Protein AF-A0A538IFV2-F1 (afdb_monomer_lite)

Radius of gyration: 17.47 Å; chains: 1; bounding box: 38×45×48 Å

Foldseek 3Di:
DPPPPVVVVVVVVVVLLVLLLVLQVVQLQVQFQVRGFLCSSCVSSVHDSVVSCVPAVGSLLSLLVNLLVQLVPDDQFDDDPVDDLVVLLCSLCVSVVVSLVVRVRSVVNNVVSCPDPDPSSVVSNVVSVVSNVVSSCVSNVHD

Secondary structure (DSSP, 8-state):
---HHHHHHHHHHHHHHHHHHHHHHHHHHHHHHHH--HHHHHHHHT--HHHHHHH-SSHHHHHHHHHHHHHHHSPPPP--TTS-HHHHHHHHHHHHHHHHHS-HHHHHHHHHHHTS--HHHHHHHHHHHHHHHHHHHHHHT--

Structure (mmCIF, N/CA/C/O backbone):
data_AF-A0A538IFV2-F1
#
_entry.id   AF-A0A538IFV2-F1
#
loop_
_atom_site.group_PDB
_atom_site.id
_atom_site.type_symbol
_atom_site.label_atom_id
_atom_site.label_alt_id
_atom_site.label_comp_id
_atom_site.label_asym_id
_atom_site.label_entity_id
_atom_site.label_seq_id
_atom_site.pdbx_PDB_ins_code
_atom_site.Cartn_x
_atom_site.Cartn_y
_atom_site.Cartn_z
_atom_site.occupancy
_atom_site.B_iso_or_equiv
_atom_site.auth_seq_id
_atom_site.auth_comp_id
_atom_site.auth_asym_id
_atom_site.auth_atom_id
_atom_site.pdbx_PDB_model_num
ATOM 1 N N . MET A 1 1 ? 6.615 -32.207 19.412 1.00 46.47 1 MET A N 1
ATOM 2 C CA . MET A 1 1 ? 5.815 -31.628 18.308 1.00 46.47 1 MET A CA 1
ATOM 3 C C . MET A 1 1 ? 4.922 -30.521 18.874 1.00 46.47 1 MET A C 1
ATOM 5 O O . MET A 1 1 ? 3.806 -30.807 19.278 1.00 46.47 1 MET A O 1
ATOM 9 N N . THR A 1 2 ? 5.406 -29.276 18.966 1.00 54.16 2 THR A N 1
ATOM 10 C CA . THR A 1 2 ? 4.678 -28.159 19.624 1.00 54.16 2 THR A CA 1
ATOM 11 C C . THR A 1 2 ? 4.718 -26.894 18.757 1.00 54.16 2 THR A C 1
ATOM 13 O O . THR A 1 2 ? 5.127 -25.819 19.186 1.00 54.16 2 THR A O 1
ATOM 16 N N . GLU A 1 3 ? 4.339 -27.040 17.488 1.00 56.34 3 GLU A N 1
ATOM 17 C CA . GLU A 1 3 ? 4.355 -25.968 16.475 1.00 56.34 3 GLU A CA 1
ATOM 18 C C . GLU A 1 3 ? 2.960 -25.322 16.263 1.00 56.34 3 GLU A C 1
ATOM 20 O O . GLU A 1 3 ? 2.825 -24.267 15.646 1.00 56.34 3 GLU A O 1
ATOM 25 N N . ALA A 1 4 ? 1.904 -25.918 16.832 1.00 58.25 4 ALA A N 1
ATOM 26 C CA . ALA A 1 4 ? 0.502 -25.661 16.483 1.00 58.25 4 ALA A CA 1
ATOM 27 C C . ALA A 1 4 ? -0.115 -24.306 16.933 1.00 58.25 4 ALA A C 1
ATOM 29 O O . ALA A 1 4 ? -0.901 -23.748 16.162 1.00 58.25 4 ALA A O 1
ATOM 30 N N . PRO A 1 5 ? 0.207 -23.704 18.101 1.00 58.91 5 PRO A N 1
ATOM 31 C CA . PRO A 1 5 ? -0.472 -22.474 18.540 1.00 58.91 5 PRO A CA 1
ATOM 32 C C . PRO A 1 5 ? 0.025 -21.208 17.825 1.00 58.91 5 PRO A C 1
ATOM 34 O O . PRO A 1 5 ? -0.776 -20.399 17.355 1.00 58.91 5 PRO A O 1
ATOM 37 N N . ARG A 1 6 ? 1.353 -21.048 17.689 1.00 63.12 6 ARG A N 1
ATOM 38 C CA . ARG A 1 6 ? 1.968 -19.862 17.059 1.00 63.12 6 ARG A CA 1
ATOM 39 C C . ARG A 1 6 ? 1.667 -19.778 15.564 1.00 63.12 6 ARG A C 1
ATOM 41 O O . ARG A 1 6 ? 1.364 -18.697 15.067 1.00 63.12 6 ARG A O 1
ATOM 48 N N . ARG A 1 7 ? 1.690 -20.912 14.857 1.00 67.69 7 ARG A N 1
ATOM 49 C CA . ARG A 1 7 ? 1.398 -20.968 13.416 1.00 67.69 7 ARG A CA 1
ATOM 50 C C . ARG A 1 7 ? -0.070 -20.651 13.112 1.00 67.69 7 ARG A C 1
ATOM 52 O O . ARG A 1 7 ? -0.360 -19.934 12.161 1.00 67.69 7 ARG A O 1
ATOM 59 N N . THR A 1 8 ? -0.986 -21.110 13.966 1.00 70.50 8 THR A N 1
ATOM 60 C CA . THR A 1 8 ? -2.425 -20.813 13.848 1.00 70.50 8 THR A CA 1
ATOM 61 C C . THR A 1 8 ? -2.730 -19.342 14.130 1.00 70.50 8 THR A C 1
ATOM 63 O O . THR A 1 8 ? -3.519 -18.730 13.411 1.00 70.50 8 THR A O 1
ATOM 66 N N . LEU A 1 9 ? -2.085 -18.751 15.143 1.00 76.88 9 LEU A N 1
ATOM 67 C CA . LEU A 1 9 ? -2.177 -17.313 15.407 1.00 76.88 9 LEU A CA 1
ATOM 68 C C . LEU A 1 9 ? -1.662 -16.505 14.212 1.00 76.88 9 LEU A C 1
ATOM 70 O O . LEU A 1 9 ? -2.386 -15.647 13.724 1.00 76.88 9 LEU A O 1
ATOM 74 N N . SER A 1 10 ? -0.490 -16.848 13.671 1.00 85.69 10 SER A N 1
ATOM 75 C CA . SER A 1 10 ? 0.073 -16.198 12.480 1.00 85.69 10 SER A CA 1
ATOM 76 C C . SER A 1 10 ? -0.875 -16.239 11.273 1.00 85.69 10 SER A C 1
ATOM 78 O O . SER 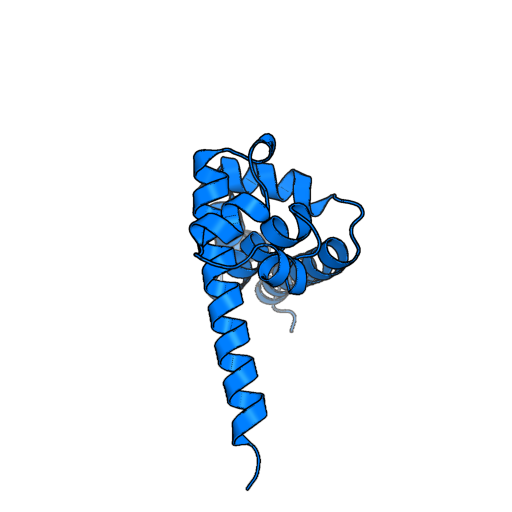A 1 10 ? -1.060 -15.215 10.618 1.00 85.69 10 SER A O 1
ATOM 80 N N . ALA A 1 11 ? -1.531 -17.374 11.012 1.00 87.69 11 ALA A N 1
ATOM 81 C CA . ALA A 1 11 ? -2.501 -17.489 9.921 1.00 87.69 11 ALA A CA 1
ATOM 82 C C . ALA A 1 11 ? -3.737 -16.595 10.136 1.00 87.69 11 ALA A C 1
ATOM 84 O O . ALA A 1 11 ? -4.179 -15.915 9.214 1.00 87.69 11 ALA A O 1
ATOM 85 N N . ARG A 1 12 ? -4.266 -16.538 11.366 1.00 87.00 12 ARG A N 1
ATOM 86 C CA . ARG A 1 12 ? -5.394 -15.651 11.712 1.00 87.00 12 ARG A CA 1
ATOM 87 C C . ARG A 1 12 ? -5.018 -14.173 11.627 1.00 87.00 12 ARG A C 1
ATOM 89 O O . ARG A 1 12 ? -5.833 -13.363 11.202 1.00 87.00 12 ARG A O 1
ATOM 96 N N . GLN A 1 13 ? -3.797 -13.822 12.028 1.00 90.94 13 GLN A N 1
ATOM 97 C CA . GLN A 1 13 ? -3.276 -12.463 11.893 1.00 90.94 13 GLN A CA 1
ATOM 98 C C . GLN A 1 13 ? -3.137 -12.082 10.418 1.00 90.94 13 GLN A C 1
ATOM 100 O O . GLN A 1 13 ? -3.555 -10.996 10.035 1.00 90.94 13 GLN A O 1
ATOM 105 N N . ALA A 1 14 ? -2.619 -12.984 9.579 1.00 89.69 14 ALA A N 1
ATOM 106 C CA . ALA A 1 14 ? -2.522 -12.757 8.142 1.00 89.69 14 ALA A CA 1
ATOM 107 C C . ALA A 1 14 ? -3.904 -12.525 7.506 1.00 89.69 14 ALA A C 1
ATOM 109 O O . ALA A 1 14 ? -4.079 -11.525 6.816 1.00 89.69 14 ALA A O 1
ATOM 110 N N . ASP A 1 15 ? -4.894 -13.373 7.810 1.00 92.19 15 ASP A N 1
ATOM 111 C CA . ASP A 1 15 ? -6.283 -13.199 7.355 1.00 92.19 15 ASP A CA 1
ATOM 112 C C . ASP A 1 15 ? -6.881 -11.854 7.794 1.00 92.19 15 ASP A C 1
ATOM 114 O O . ASP A 1 15 ? -7.531 -11.154 7.018 1.00 92.19 15 ASP A O 1
ATOM 118 N N . LEU A 1 16 ? -6.640 -11.456 9.042 1.00 94.19 16 LEU A N 1
ATOM 119 C CA . LEU A 1 16 ? -7.130 -10.183 9.553 1.00 94.19 16 LEU A CA 1
ATOM 120 C C . LEU A 1 16 ? -6.528 -8.994 8.792 1.00 94.19 16 LEU A C 1
ATOM 122 O O . LEU A 1 16 ? -7.250 -8.059 8.443 1.00 94.19 16 LEU A O 1
ATOM 126 N N . VAL A 1 17 ? -5.223 -9.036 8.517 1.00 93.62 17 VAL A N 1
ATOM 127 C CA . VAL A 1 17 ? -4.535 -7.997 7.742 1.00 93.62 17 VAL A CA 1
ATOM 128 C C . VAL A 1 17 ? -5.041 -7.977 6.295 1.00 93.62 17 VAL A C 1
ATOM 130 O O . VAL A 1 17 ? -5.263 -6.890 5.766 1.00 93.62 17 VAL A O 1
ATOM 133 N N . GLU A 1 18 ? -5.298 -9.135 5.674 1.00 93.31 18 GLU A N 1
ATOM 134 C CA . GLU A 1 18 ? -5.937 -9.209 4.348 1.00 93.31 18 GLU A CA 1
ATOM 135 C C . GLU A 1 18 ? -7.313 -8.536 4.346 1.00 93.31 18 GLU A C 1
ATOM 137 O O . GLU A 1 18 ? -7.597 -7.695 3.493 1.00 93.31 18 GLU A O 1
ATOM 142 N N . ARG A 1 19 ? -8.162 -8.838 5.337 1.00 95.81 19 ARG A N 1
ATOM 143 C CA . ARG A 1 19 ? -9.498 -8.234 5.447 1.00 95.81 19 ARG A CA 1
ATOM 144 C C . ARG A 1 19 ? -9.441 -6.721 5.638 1.00 95.81 19 ARG A C 1
ATOM 146 O O . ARG A 1 19 ? -10.222 -6.005 5.012 1.00 95.81 19 ARG A O 1
ATOM 153 N N . LEU A 1 20 ? -8.524 -6.227 6.471 1.00 97.50 20 LEU A N 1
ATOM 154 C CA . LEU A 1 20 ? -8.315 -4.789 6.665 1.00 97.50 20 LEU A CA 1
ATOM 155 C C . LEU A 1 20 ? -7.804 -4.116 5.382 1.00 97.50 20 LEU A C 1
ATOM 157 O O . LEU A 1 20 ? -8.324 -3.068 5.006 1.00 97.50 20 LEU A O 1
ATOM 161 N N . ALA A 1 21 ? -6.849 -4.724 4.673 1.00 94.62 21 ALA A N 1
ATOM 162 C CA . ALA A 1 21 ? -6.330 -4.192 3.414 1.00 94.62 21 ALA A CA 1
ATOM 163 C C . ALA A 1 21 ? -7.404 -4.167 2.310 1.00 94.62 21 ALA A C 1
ATOM 165 O O . ALA A 1 21 ? -7.561 -3.159 1.622 1.00 94.62 21 ALA A O 1
ATOM 166 N N . GLY A 1 22 ? -8.201 -5.231 2.178 1.00 94.75 22 GLY A N 1
ATOM 167 C CA . GLY A 1 22 ? -9.326 -5.273 1.241 1.00 94.75 22 GLY A CA 1
ATOM 168 C C . GLY A 1 22 ? -10.388 -4.218 1.563 1.00 94.75 22 GLY A C 1
ATOM 169 O O . GLY A 1 22 ? -10.827 -3.478 0.682 1.00 94.75 22 GLY A O 1
ATOM 170 N N . ALA A 1 23 ? -10.757 -4.070 2.839 1.00 97.31 23 ALA A N 1
ATOM 171 C CA . ALA A 1 23 ? -11.678 -3.023 3.277 1.00 97.31 23 ALA A CA 1
ATOM 172 C C . ALA A 1 23 ? -11.122 -1.609 3.028 1.00 97.31 23 ALA A C 1
ATOM 174 O O . ALA A 1 23 ? -11.885 -0.711 2.667 1.00 97.31 23 ALA A O 1
ATOM 175 N N . ALA A 1 24 ? -9.809 -1.411 3.161 1.00 96.00 24 ALA A N 1
ATOM 176 C CA . ALA A 1 24 ? -9.161 -0.139 2.870 1.00 96.00 24 ALA A CA 1
ATOM 177 C C . ALA A 1 24 ? -9.282 0.261 1.394 1.00 96.00 24 ALA A C 1
ATOM 179 O O . ALA A 1 24 ? -9.574 1.419 1.111 1.00 96.00 24 ALA A O 1
ATOM 180 N N . VAL A 1 25 ? -9.156 -0.685 0.457 1.00 93.88 25 VAL A N 1
ATOM 181 C CA . VAL A 1 25 ? -9.375 -0.420 -0.978 1.00 93.88 25 VAL A CA 1
ATOM 182 C C . VAL A 1 25 ? -10.786 0.118 -1.230 1.00 93.88 25 VAL A C 1
ATOM 184 O O . VAL A 1 25 ? -10.956 1.127 -1.911 1.00 93.88 25 VAL A O 1
ATOM 187 N N . HIS A 1 26 ? -11.805 -0.515 -0.645 1.00 94.12 26 HIS A N 1
ATOM 188 C CA . HIS A 1 26 ? -13.187 -0.048 -0.785 1.00 94.12 26 HIS A CA 1
ATOM 189 C C . HIS A 1 26 ? -13.412 1.335 -0.170 1.00 94.12 26 HIS A C 1
ATOM 191 O O . HIS A 1 26 ? -14.168 2.132 -0.720 1.00 94.12 26 HIS A O 1
ATOM 197 N N . GLU A 1 27 ? -12.783 1.620 0.968 1.00 95.19 27 GLU A N 1
ATOM 198 C CA . GLU A 1 27 ? -12.918 2.915 1.628 1.00 95.19 27 GLU A CA 1
ATOM 199 C C . GLU A 1 27 ? -12.219 4.037 0.852 1.00 95.19 27 GLU A C 1
ATOM 201 O O . GLU A 1 27 ? -12.800 5.109 0.695 1.00 95.19 27 GLU A O 1
ATOM 206 N N . LEU A 1 28 ? -11.025 3.773 0.307 1.00 92.50 28 LEU A N 1
ATOM 207 C CA . LEU A 1 28 ? -10.307 4.708 -0.564 1.00 92.50 28 LEU A CA 1
ATOM 208 C C . LEU A 1 28 ? -11.132 5.064 -1.800 1.00 92.50 28 LEU A C 1
ATOM 210 O O . LEU A 1 28 ? -11.288 6.242 -2.099 1.00 92.50 28 LEU A O 1
ATOM 214 N N . ARG A 1 29 ? -11.721 4.067 -2.471 1.00 90.69 29 ARG A N 1
ATOM 215 C CA . ARG A 1 29 ? -12.603 4.301 -3.627 1.00 90.69 29 ARG A CA 1
ATOM 216 C C . ARG A 1 29 ? -13.848 5.112 -3.265 1.00 90.69 29 ARG A C 1
ATOM 218 O O . ARG A 1 29 ? -14.310 5.917 -4.060 1.00 90.69 29 ARG A O 1
ATOM 225 N N . ALA A 1 30 ? -14.408 4.893 -2.076 1.00 91.94 30 ALA A N 1
ATOM 226 C CA . ALA A 1 30 ? -15.650 5.543 -1.668 1.00 91.94 30 ALA A CA 1
ATOM 227 C C . ALA A 1 30 ? -15.457 6.980 -1.158 1.00 91.94 30 ALA A C 1
ATOM 229 O O . ALA A 1 30 ? -16.383 7.782 -1.254 1.00 91.94 30 ALA A O 1
ATOM 230 N N . ARG A 1 31 ? -14.306 7.294 -0.550 1.00 91.44 31 ARG A N 1
ATOM 231 C CA . ARG A 1 31 ? -14.108 8.559 0.184 1.00 91.44 31 ARG A CA 1
ATOM 232 C C . ARG A 1 31 ? -12.847 9.335 -0.184 1.00 91.44 31 ARG A C 1
ATOM 234 O O . ARG A 1 31 ? -12.660 10.443 0.320 1.00 91.44 31 ARG A O 1
ATOM 241 N N . GLY A 1 32 ? -11.982 8.765 -1.017 1.00 91.25 32 GLY A N 1
ATOM 242 C CA . GLY A 1 32 ? -10.663 9.317 -1.305 1.00 91.25 32 GLY A CA 1
ATOM 243 C C . GLY A 1 32 ? -9.766 9.387 -0.066 1.00 91.25 32 GLY A C 1
ATOM 244 O O . GLY A 1 32 ? -10.107 8.906 1.014 1.00 91.25 32 GLY A O 1
ATOM 245 N N . TYR A 1 33 ? -8.599 10.008 -0.224 1.00 92.44 33 TYR A N 1
ATOM 246 C CA . TYR A 1 33 ? -7.590 10.129 0.833 1.00 92.44 33 TYR A CA 1
ATOM 247 C C . TYR A 1 33 ? -8.059 10.939 2.057 1.00 92.44 33 TYR A C 1
ATOM 249 O O . TYR A 1 33 ? -7.758 10.570 3.195 1.00 92.44 33 TYR A O 1
ATOM 257 N N . GLU A 1 34 ? -8.802 12.030 1.842 1.00 93.06 34 GLU A N 1
ATOM 258 C CA . GLU A 1 34 ? -9.235 12.926 2.926 1.00 93.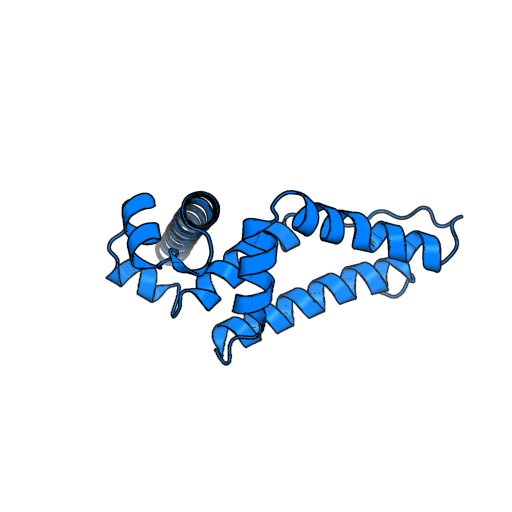06 34 GLU A CA 1
ATOM 259 C C . GLU A 1 34 ? -10.303 12.291 3.821 1.00 93.06 34 GLU A C 1
ATOM 261 O O . GLU A 1 34 ? -10.239 12.394 5.045 1.00 93.06 34 GLU A O 1
ATOM 266 N N . GLY A 1 35 ? -11.265 11.575 3.232 1.00 93.81 35 GLY A N 1
ATOM 267 C CA . GLY A 1 35 ? -12.313 10.890 3.989 1.00 93.81 35 GLY A CA 1
ATOM 268 C C . GLY A 1 35 ? -11.911 9.505 4.512 1.00 93.81 35 GLY A C 1
ATOM 269 O O . GLY A 1 35 ? -12.704 8.858 5.202 1.00 93.81 35 GLY A O 1
ATOM 270 N N . PHE A 1 36 ? -10.707 9.029 4.187 1.00 95.88 36 PHE A N 1
ATOM 271 C CA . PHE A 1 36 ? -10.212 7.720 4.597 1.00 95.88 36 PHE A CA 1
ATOM 272 C C . PHE A 1 36 ? -9.738 7.717 6.055 1.00 95.88 36 PHE A C 1
ATOM 274 O O . PHE A 1 36 ? -8.879 8.503 6.458 1.00 95.88 36 PHE A O 1
ATOM 281 N N . THR A 1 37 ? -10.236 6.766 6.853 1.00 97.12 37 THR A N 1
ATOM 282 C CA . THR A 1 37 ? -9.784 6.571 8.239 1.00 97.12 37 THR A CA 1
ATOM 283 C C . THR A 1 37 ? -9.634 5.092 8.584 1.00 97.12 37 THR A C 1
ATOM 285 O O . THR A 1 37 ? -10.437 4.256 8.167 1.00 97.12 37 THR A O 1
ATOM 288 N N . VAL A 1 38 ? -8.652 4.765 9.433 1.00 97.62 38 VAL A N 1
ATOM 289 C CA . VAL A 1 38 ? -8.455 3.397 9.959 1.00 97.62 38 VAL A CA 1
ATOM 290 C C . VAL A 1 38 ? -9.713 2.893 10.677 1.00 97.62 38 VAL A C 1
ATOM 292 O O . VAL A 1 38 ? -10.058 1.717 10.584 1.00 97.62 38 VAL A O 1
ATOM 295 N N . ARG A 1 39 ? -10.460 3.786 11.339 1.00 97.69 39 ARG A N 1
ATOM 296 C CA . ARG A 1 39 ? -11.720 3.455 12.015 1.00 97.69 39 ARG A CA 1
ATOM 297 C C . ARG A 1 39 ? -12.811 3.011 11.039 1.00 97.69 39 ARG A C 1
ATOM 299 O O . ARG A 1 39 ? -13.472 2.008 11.309 1.00 97.69 39 ARG A O 1
ATOM 306 N N . ASN A 1 40 ? -12.990 3.714 9.920 1.00 97.88 40 ASN A N 1
ATOM 307 C CA . ASN A 1 40 ? -13.973 3.318 8.909 1.00 97.88 40 ASN A CA 1
ATOM 308 C C . ASN A 1 40 ? -13.592 1.988 8.257 1.00 97.88 40 ASN A C 1
ATOM 310 O O . ASN A 1 40 ? -14.453 1.135 8.043 1.00 97.88 40 ASN A O 1
ATOM 314 N N . VAL A 1 41 ? -12.296 1.778 8.002 1.00 98.19 41 VAL A N 1
ATOM 315 C CA . VAL A 1 41 ? -11.795 0.497 7.493 1.00 98.19 41 VAL A CA 1
ATOM 316 C C . VAL A 1 41 ? -12.077 -0.633 8.477 1.00 98.19 41 VAL A C 1
ATOM 318 O O . VAL A 1 41 ? -12.595 -1.672 8.074 1.00 98.19 41 VAL A O 1
ATOM 321 N N . ALA A 1 42 ? -11.798 -0.431 9.766 1.00 98.00 42 ALA A N 1
ATOM 322 C CA . ALA A 1 42 ? -12.077 -1.417 10.805 1.00 98.00 42 ALA A CA 1
ATOM 323 C C . ALA A 1 42 ? -13.574 -1.762 10.860 1.00 98.00 42 ALA A C 1
ATOM 325 O O . ALA A 1 42 ? -13.936 -2.938 10.843 1.00 98.00 42 ALA A O 1
ATOM 326 N N . ALA A 1 43 ? -14.448 -0.750 10.822 1.00 98.00 43 ALA A N 1
ATOM 327 C CA . ALA A 1 43 ? -15.894 -0.947 10.773 1.00 98.00 43 ALA A CA 1
ATOM 328 C C . ALA A 1 43 ? -16.318 -1.772 9.545 1.00 98.00 43 ALA A C 1
ATOM 330 O O . ALA A 1 43 ? -17.037 -2.762 9.686 1.00 98.00 43 ALA A O 1
ATOM 331 N N . ARG A 1 44 ? -15.808 -1.433 8.353 1.00 97.50 44 ARG A N 1
ATOM 332 C CA . ARG A 1 44 ? -16.080 -2.167 7.107 1.00 97.50 44 ARG A CA 1
ATOM 333 C C . ARG A 1 44 ? -15.566 -3.608 7.152 1.00 97.50 44 ARG A C 1
ATOM 335 O O . ARG A 1 44 ? -16.245 -4.515 6.680 1.00 97.50 44 ARG A O 1
ATOM 342 N N . ALA A 1 45 ? -14.400 -3.835 7.751 1.00 97.25 45 ALA A N 1
ATOM 343 C CA . ALA A 1 45 ? -13.823 -5.164 7.936 1.00 97.25 45 ALA A CA 1
ATOM 344 C C . ALA A 1 45 ? -14.503 -5.975 9.059 1.00 97.25 45 ALA A C 1
ATOM 346 O O . ALA A 1 45 ? -14.190 -7.157 9.227 1.00 97.25 45 ALA A O 1
ATOM 347 N N . ARG A 1 46 ? -15.430 -5.368 9.819 1.00 96.88 46 ARG A N 1
ATOM 348 C CA . ARG A 1 46 ? -16.036 -5.922 11.045 1.00 96.88 46 ARG A CA 1
ATOM 349 C C . ARG A 1 46 ? -14.982 -6.289 12.095 1.00 96.88 46 ARG A C 1
ATOM 351 O O . ARG A 1 46 ? -15.015 -7.360 12.696 1.00 96.88 46 ARG A O 1
ATOM 358 N N . VAL A 1 47 ? -14.028 -5.385 12.290 1.00 96.62 47 VAL A N 1
ATOM 359 C CA . VAL A 1 47 ? -12.913 -5.489 13.236 1.00 96.62 47 VAL A CA 1
ATOM 360 C C . VAL A 1 47 ? -13.021 -4.345 14.239 1.00 96.62 47 VAL A C 1
ATOM 362 O O . VAL A 1 47 ? -13.357 -3.218 13.877 1.00 96.62 47 VAL A O 1
ATOM 365 N N . ALA A 1 48 ? -12.729 -4.611 15.513 1.00 96.69 48 ALA A N 1
ATOM 366 C CA . ALA A 1 48 ? -12.686 -3.553 16.516 1.00 96.69 48 ALA A CA 1
ATOM 367 C C . ALA A 1 48 ? -11.578 -2.534 16.165 1.00 96.69 48 ALA A C 1
ATOM 369 O O . ALA A 1 48 ? -10.462 -2.951 15.842 1.00 96.69 48 ALA A O 1
ATOM 370 N N . PRO A 1 49 ? -11.818 -1.211 16.266 1.00 96.44 49 PRO A N 1
ATOM 371 C CA . PRO A 1 49 ? -10.810 -0.206 15.919 1.00 96.44 49 PRO A CA 1
ATOM 372 C C . PRO A 1 49 ? -9.473 -0.401 16.643 1.00 96.44 49 PRO A C 1
ATOM 374 O O . PRO A 1 49 ? -8.426 -0.348 16.006 1.00 96.44 49 PRO A O 1
ATOM 377 N N . A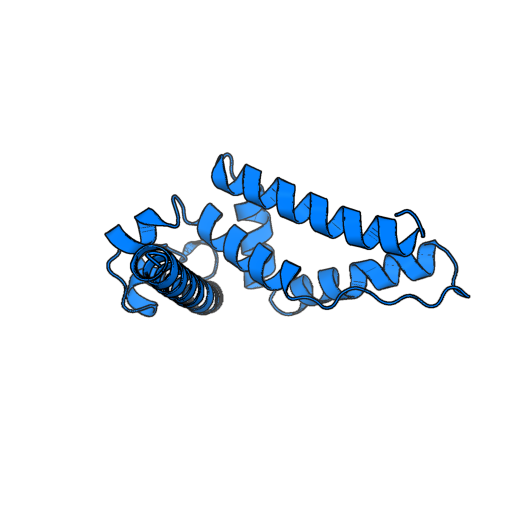LA A 1 50 ? -9.498 -0.717 17.943 1.00 96.31 50 ALA A N 1
ATOM 378 C CA . ALA A 1 50 ? -8.288 -0.991 18.723 1.00 96.31 50 ALA A CA 1
ATOM 379 C C . ALA A 1 50 ? -7.459 -2.150 18.139 1.00 96.31 50 ALA A C 1
ATOM 381 O O . ALA A 1 50 ? -6.232 -2.082 18.084 1.00 96.31 50 ALA A O 1
ATOM 382 N N . THR A 1 51 ? -8.127 -3.191 17.634 1.00 95.44 51 THR A N 1
ATOM 383 C CA . THR A 1 51 ? -7.461 -4.302 16.953 1.00 95.44 51 THR A CA 1
ATOM 384 C C . THR A 1 51 ? -6.818 -3.843 15.648 1.00 95.44 51 THR A C 1
ATOM 386 O O . THR A 1 51 ? -5.687 -4.227 15.386 1.00 95.44 51 THR A O 1
ATOM 389 N N . ALA A 1 52 ? -7.473 -2.997 14.847 1.00 96.38 52 ALA A N 1
ATOM 390 C CA . ALA A 1 52 ? -6.874 -2.468 13.616 1.00 96.38 52 ALA A CA 1
ATOM 391 C C . ALA A 1 52 ? -5.616 -1.626 13.901 1.00 96.38 52 ALA A C 1
ATOM 393 O O . ALA A 1 52 ? -4.598 -1.810 13.235 1.00 96.38 52 ALA A O 1
ATOM 394 N N . TYR A 1 53 ? -5.646 -0.794 14.947 1.00 95.81 53 TYR A N 1
ATOM 395 C CA . TYR A 1 53 ? -4.486 -0.012 15.393 1.00 95.81 53 TYR A CA 1
ATOM 396 C C . TYR A 1 53 ? -3.334 -0.861 15.951 1.00 95.81 53 TYR A C 1
ATOM 398 O O . TYR A 1 53 ? -2.211 -0.378 16.037 1.00 95.81 53 TYR A O 1
ATOM 406 N N . THR A 1 54 ? -3.570 -2.139 16.273 1.00 95.12 54 THR A N 1
ATOM 407 C CA . THR A 1 54 ? -2.483 -3.081 16.596 1.00 95.12 54 THR A CA 1
ATOM 408 C C . THR A 1 54 ? -1.642 -3.437 15.360 1.00 95.12 54 THR A C 1
ATOM 410 O O . THR A 1 54 ? -0.485 -3.820 15.502 1.00 95.12 54 THR A O 1
ATOM 413 N N . TYR A 1 55 ? -2.203 -3.317 14.149 1.00 94.44 55 TYR A N 1
ATOM 414 C CA . TYR A 1 55 ? -1.512 -3.632 12.888 1.00 94.44 55 TYR A CA 1
ATOM 415 C C . TYR A 1 55 ? -1.089 -2.386 12.116 1.00 94.44 55 TYR A C 1
ATOM 417 O O . TYR A 1 55 ? -0.053 -2.401 11.459 1.00 94.44 55 TYR A O 1
ATOM 425 N N . PHE A 1 56 ? -1.889 -1.322 12.183 1.00 96.44 56 PHE A N 1
ATOM 426 C CA . PHE A 1 56 ? -1.698 -0.120 11.386 1.00 96.44 56 PHE A CA 1
ATOM 427 C C . PHE A 1 56 ? -1.677 1.113 12.276 1.00 96.44 56 PHE A C 1
ATOM 429 O O . PHE A 1 56 ? -2.714 1.553 12.772 1.00 96.44 56 PHE A O 1
ATOM 436 N N . ALA A 1 57 ? -0.484 1.675 12.451 1.00 93.06 57 ALA A N 1
ATOM 437 C CA . ALA A 1 57 ? -0.259 2.839 13.303 1.00 93.06 57 ALA A CA 1
ATOM 438 C C . ALA A 1 57 ? -0.975 4.104 12.797 1.00 93.06 57 ALA A C 1
ATOM 440 O O . ALA A 1 57 ? -1.385 4.949 13.590 1.00 93.06 57 ALA A O 1
ATOM 441 N N . SER A 1 58 ? -1.151 4.232 11.480 1.00 95.94 58 SER A N 1
ATOM 442 C CA . SER A 1 58 ? -1.688 5.435 10.845 1.00 95.94 58 SER A CA 1
ATOM 443 C C . SER A 1 58 ? -2.493 5.111 9.585 1.00 95.94 58 SER A C 1
ATOM 445 O O . SER A 1 58 ? -2.445 3.996 9.050 1.00 95.94 58 SER A O 1
ATOM 447 N N . LYS A 1 59 ? -3.241 6.109 9.090 1.00 96.12 59 LYS A N 1
ATOM 448 C CA . LYS A 1 59 ? -3.913 6.004 7.788 1.00 96.12 59 LYS A CA 1
ATOM 449 C C . LYS A 1 59 ? -2.896 5.803 6.661 1.00 96.12 59 LYS A C 1
ATOM 451 O O . LYS A 1 59 ? -3.131 4.982 5.780 1.00 96.12 59 LYS A O 1
ATOM 456 N N . ASP A 1 60 ? -1.752 6.477 6.748 1.00 97.62 60 ASP A N 1
ATOM 457 C CA . ASP A 1 60 ? -0.704 6.442 5.730 1.00 97.62 60 ASP A CA 1
ATOM 458 C C . ASP A 1 60 ? 0.012 5.094 5.710 1.00 97.62 60 ASP A C 1
ATOM 460 O O . ASP A 1 60 ? 0.260 4.545 4.636 1.00 97.62 60 ASP A O 1
ATOM 464 N N . HIS A 1 61 ? 0.255 4.500 6.884 1.00 97.00 61 HIS A N 1
ATOM 465 C CA . HIS A 1 61 ? 0.752 3.130 6.995 1.00 97.00 61 HIS A CA 1
ATOM 466 C C . HIS A 1 61 ? -0.215 2.160 6.296 1.00 97.00 61 HIS A C 1
ATOM 468 O O . HIS A 1 61 ? 0.202 1.400 5.422 1.00 97.00 61 HIS A O 1
ATOM 474 N N . LEU A 1 62 ? -1.514 2.220 6.599 1.00 97.25 62 LEU A N 1
ATOM 475 C CA . LEU A 1 62 ? -2.498 1.331 5.979 1.00 97.25 62 LEU A CA 1
ATOM 476 C C . LEU A 1 62 ? -2.587 1.507 4.452 1.00 97.25 62 LEU A C 1
ATOM 478 O O . LEU A 1 62 ? -2.577 0.516 3.723 1.00 97.25 62 LEU A O 1
ATOM 482 N N . ILE A 1 63 ? -2.626 2.745 3.953 1.00 96.25 63 ILE A N 1
ATOM 483 C CA . ILE A 1 63 ? -2.653 3.030 2.507 1.00 96.25 63 ILE A CA 1
ATOM 484 C C . ILE A 1 63 ? -1.383 2.498 1.830 1.00 96.25 63 ILE A C 1
ATOM 486 O O . ILE A 1 63 ? -1.452 1.838 0.791 1.00 96.25 63 ILE A O 1
ATOM 490 N N . THR A 1 64 ? -0.220 2.718 2.444 1.00 96.06 64 THR A N 1
ATOM 491 C CA . THR A 1 64 ? 1.059 2.240 1.908 1.00 96.06 64 THR A CA 1
ATOM 492 C C . THR A 1 64 ? 1.135 0.707 1.908 1.00 96.06 64 THR A C 1
ATOM 494 O O . THR A 1 64 ? 1.655 0.120 0.956 1.00 96.06 64 THR A O 1
ATOM 497 N N . GLU A 1 65 ? 0.582 0.026 2.920 1.00 95.31 65 GLU A N 1
ATOM 498 C CA . GLU A 1 65 ? 0.514 -1.444 2.946 1.00 95.31 65 GLU A CA 1
ATOM 499 C C . GLU A 1 65 ? -0.404 -1.979 1.839 1.00 95.31 65 GLU A C 1
ATOM 501 O O . GLU A 1 65 ? -0.056 -2.967 1.189 1.00 95.31 65 GLU A O 1
ATOM 506 N N . VAL A 1 66 ? -1.543 -1.325 1.577 1.00 94.44 66 VAL A N 1
ATOM 507 C CA . VAL A 1 66 ? -2.427 -1.675 0.451 1.00 94.44 66 VAL A CA 1
ATOM 508 C C . VAL A 1 66 ? -1.660 -1.614 -0.867 1.00 94.44 66 VAL A C 1
ATOM 510 O O . VAL A 1 66 ? -1.694 -2.573 -1.642 1.00 94.44 66 VAL A O 1
ATOM 513 N N . PHE A 1 67 ? -0.914 -0.533 -1.107 1.00 93.25 67 PHE A N 1
ATOM 514 C CA . PHE A 1 67 ? -0.081 -0.421 -2.302 1.00 93.25 67 PHE A CA 1
ATOM 515 C C . PHE A 1 67 ? 0.962 -1.533 -2.379 1.00 93.25 67 PHE A C 1
ATOM 517 O O . PHE A 1 67 ? 1.078 -2.213 -3.396 1.00 93.25 67 PHE A O 1
ATOM 524 N N . TRP A 1 68 ? 1.696 -1.766 -1.292 1.00 94.44 68 TRP A N 1
ATOM 525 C CA . TRP A 1 68 ? 2.738 -2.786 -1.240 1.00 94.44 68 TRP A CA 1
ATOM 526 C C . TRP A 1 68 ? 2.194 -4.204 -1.485 1.00 94.44 68 TRP A C 1
ATOM 528 O O . TRP A 1 68 ? 2.856 -5.037 -2.109 1.00 94.44 68 TRP A O 1
ATOM 538 N N . ARG A 1 69 ? 0.977 -4.503 -1.024 1.00 92.69 69 ARG A N 1
ATOM 539 C CA . ARG A 1 69 ? 0.280 -5.768 -1.305 1.00 92.69 69 ARG A CA 1
ATOM 540 C C . ARG A 1 69 ? -0.063 -5.924 -2.779 1.00 92.69 69 ARG A C 1
ATOM 542 O O . ARG A 1 69 ? 0.201 -6.983 -3.336 1.00 92.69 69 ARG A O 1
ATOM 549 N N . ARG A 1 70 ? -0.584 -4.879 -3.422 1.00 91.44 70 ARG A N 1
ATOM 550 C CA . ARG A 1 70 ? -0.877 -4.928 -4.862 1.00 91.44 70 ARG A CA 1
ATOM 551 C C . ARG A 1 70 ? 0.404 -5.018 -5.691 1.00 91.44 70 ARG A C 1
ATOM 553 O O . ARG A 1 70 ? 0.484 -5.848 -6.586 1.00 91.44 70 ARG A O 1
ATOM 560 N N . LEU A 1 71 ? 1.432 -4.245 -5.335 1.00 93.12 71 LEU A N 1
ATOM 561 C CA . LEU A 1 71 ? 2.723 -4.250 -6.023 1.00 93.12 71 LEU A CA 1
ATOM 562 C C . LEU A 1 71 ? 3.398 -5.626 -5.973 1.00 93.12 71 LEU A C 1
ATOM 564 O O . LEU A 1 71 ? 3.849 -6.116 -7.002 1.00 93.12 71 LEU A O 1
ATOM 568 N N . ARG A 1 72 ? 3.455 -6.271 -4.800 1.00 94.25 72 ARG A N 1
ATOM 569 C CA . ARG A 1 72 ? 4.102 -7.590 -4.675 1.00 94.25 72 ARG A CA 1
ATOM 570 C C . ARG A 1 72 ? 3.317 -8.723 -5.340 1.00 94.25 72 ARG A C 1
ATOM 572 O O . ARG A 1 72 ? 3.875 -9.798 -5.524 1.00 94.25 72 ARG A O 1
ATOM 579 N N . ALA A 1 73 ? 2.021 -8.517 -5.579 1.00 93.31 73 ALA A N 1
ATOM 580 C CA . ALA A 1 73 ? 1.149 -9.491 -6.225 1.00 93.31 73 ALA A CA 1
ATOM 581 C C . ALA A 1 73 ? 1.250 -9.434 -7.756 1.00 93.31 73 ALA A C 1
ATOM 583 O O . ALA A 1 73 ? 0.740 -10.329 -8.427 1.00 93.31 73 ALA A O 1
ATOM 584 N N . LEU A 1 74 ? 1.905 -8.405 -8.309 1.00 92.94 74 LEU A N 1
ATOM 585 C CA . LEU A 1 74 ? 2.215 -8.353 -9.731 1.00 92.94 74 LEU A CA 1
ATOM 586 C C . LEU A 1 74 ? 3.109 -9.542 -10.121 1.00 92.94 74 LEU A C 1
ATOM 588 O O . LEU A 1 74 ? 4.021 -9.888 -9.362 1.00 92.94 74 LEU A O 1
ATOM 592 N N . PRO A 1 75 ? 2.902 -10.133 -11.310 1.00 91.81 75 PRO A N 1
ATOM 593 C CA . PRO A 1 75 ? 3.727 -11.234 -11.786 1.00 91.81 75 PRO A CA 1
ATOM 594 C C . PRO A 1 75 ? 5.196 -10.813 -11.895 1.00 91.81 75 PRO A C 1
ATOM 596 O O . PRO A 1 75 ? 5.512 -9.637 -12.116 1.00 91.81 75 PRO A O 1
ATOM 599 N N . GLU A 1 76 ? 6.100 -11.779 -11.733 1.00 88.88 76 GLU A N 1
ATOM 600 C CA . GLU A 1 76 ? 7.523 -11.549 -11.984 1.00 88.88 76 GLU A CA 1
ATOM 601 C C . GLU A 1 76 ? 7.713 -11.242 -13.478 1.00 88.88 76 GLU A C 1
ATOM 603 O O . GLU A 1 76 ? 7.210 -11.996 -14.320 1.00 88.88 76 GLU A O 1
ATOM 608 N N . PRO A 1 77 ? 8.391 -10.141 -13.841 1.00 85.44 77 PRO A N 1
ATOM 609 C CA . PRO A 1 77 ? 8.496 -9.745 -15.230 1.00 85.44 77 PRO A CA 1
ATOM 610 C C . PRO A 1 77 ? 9.338 -10.745 -16.029 1.00 85.44 77 PRO A C 1
ATOM 612 O O . PRO A 1 77 ? 10.449 -11.123 -15.654 1.00 85.44 77 PRO A O 1
ATOM 615 N N . THR A 1 78 ? 8.810 -11.144 -17.181 1.00 87.62 78 THR A N 1
ATOM 616 C CA . THR A 1 78 ? 9.522 -11.947 -18.176 1.00 87.62 78 THR A CA 1
ATOM 617 C C . THR A 1 78 ? 9.946 -11.059 -19.334 1.00 87.62 78 THR A C 1
ATOM 619 O O . THR A 1 78 ? 9.135 -10.278 -19.825 1.00 87.62 78 THR A O 1
ATOM 622 N N . PHE A 1 79 ? 11.184 -11.206 -19.807 1.00 89.50 79 PHE A N 1
ATOM 623 C CA . PHE A 1 79 ? 11.740 -10.316 -20.827 1.00 89.50 79 PHE A CA 1
ATOM 624 C C . PHE A 1 79 ? 12.164 -11.055 -22.091 1.00 89.50 79 PHE A C 1
ATOM 626 O O . PHE A 1 79 ? 12.847 -12.082 -22.023 1.00 89.50 79 PHE A O 1
ATOM 633 N N . ASP A 1 80 ? 11.873 -10.464 -23.250 1.00 90.19 80 ASP A N 1
ATOM 634 C CA . ASP A 1 80 ? 12.498 -10.874 -24.505 1.00 90.19 80 ASP A CA 1
ATOM 635 C C . ASP A 1 80 ? 13.934 -10.332 -24.579 1.00 90.19 80 ASP A C 1
ATOM 637 O O . ASP A 1 80 ? 14.173 -9.131 -24.729 1.00 90.19 80 ASP A O 1
ATOM 641 N N . ARG A 1 81 ? 14.920 -11.235 -24.499 1.00 87.69 81 ARG A N 1
ATOM 642 C CA . ARG A 1 81 ? 16.349 -10.881 -24.545 1.00 87.69 81 ARG A CA 1
ATOM 643 C C . ARG A 1 81 ? 16.796 -10.285 -25.881 1.00 87.69 81 ARG A C 1
ATOM 645 O O . ARG A 1 81 ? 17.860 -9.676 -25.918 1.00 87.69 81 ARG A O 1
ATOM 652 N N . ARG A 1 82 ? 16.009 -10.430 -26.953 1.00 91.94 82 ARG A N 1
ATOM 653 C CA . ARG A 1 82 ? 16.293 -9.821 -28.263 1.00 91.94 82 ARG A CA 1
ATOM 654 C C . ARG A 1 82 ? 16.035 -8.312 -28.271 1.00 91.94 82 ARG A C 1
ATOM 656 O O . ARG A 1 82 ? 16.557 -7.612 -29.133 1.00 91.94 82 ARG A O 1
ATOM 663 N N . ARG A 1 83 ? 15.245 -7.798 -27.320 1.00 93.06 83 ARG A N 1
ATOM 664 C CA . ARG A 1 83 ? 14.967 -6.362 -27.176 1.00 93.06 83 ARG A CA 1
ATOM 665 C C . ARG A 1 83 ? 16.160 -5.619 -26.586 1.00 93.06 83 ARG A C 1
ATOM 667 O O . ARG A 1 83 ? 16.950 -6.180 -25.823 1.00 93.06 83 ARG A O 1
ATOM 674 N N . SER A 1 84 ? 16.239 -4.323 -26.883 1.00 96.06 84 SER A N 1
ATOM 675 C CA . SER A 1 84 ? 17.190 -3.418 -26.236 1.00 96.06 84 SER A CA 1
ATOM 676 C C . SER A 1 84 ? 16.983 -3.389 -24.717 1.00 96.06 84 SER A C 1
ATOM 678 O O . SER A 1 84 ? 15.890 -3.664 -24.219 1.00 96.06 84 SER A O 1
ATOM 680 N N . ILE A 1 85 ? 18.027 -3.010 -23.973 1.00 94.50 85 ILE A N 1
ATOM 681 C CA . ILE A 1 85 ? 17.951 -2.832 -22.513 1.00 94.50 85 ILE A CA 1
ATOM 682 C C . ILE A 1 85 ? 16.797 -1.889 -22.146 1.00 94.50 85 ILE A C 1
ATOM 684 O O . ILE A 1 85 ? 15.982 -2.220 -21.290 1.00 94.50 85 ILE A O 1
ATOM 688 N N . ALA A 1 86 ? 16.684 -0.757 -22.846 1.00 95.19 86 ALA A N 1
ATOM 689 C CA . ALA A 1 86 ? 15.610 0.206 -22.628 1.00 95.19 86 ALA A CA 1
ATOM 690 C C . ALA A 1 86 ? 14.221 -0.430 -22.819 1.00 95.19 86 ALA A C 1
ATOM 692 O O . ALA A 1 86 ? 13.340 -0.238 -21.985 1.00 95.19 86 ALA A O 1
ATOM 693 N N . GLY A 1 87 ? 14.040 -1.248 -23.864 1.00 94.81 87 GLY A N 1
ATOM 694 C CA . GLY A 1 87 ? 12.782 -1.956 -24.116 1.00 94.81 87 GLY A CA 1
ATOM 695 C C . GLY A 1 87 ? 12.395 -2.914 -22.987 1.00 94.81 87 GLY A C 1
ATOM 696 O O . GLY A 1 87 ? 11.235 -2.944 -22.580 1.00 94.81 87 GLY A O 1
ATOM 697 N N . ARG A 1 88 ? 13.366 -3.642 -22.425 1.00 95.12 88 ARG A N 1
ATOM 698 C CA . ARG A 1 88 ? 13.121 -4.546 -21.289 1.00 95.12 88 ARG A CA 1
ATOM 699 C C . ARG A 1 88 ? 12.813 -3.790 -19.999 1.00 95.12 88 ARG A C 1
ATOM 701 O O . ARG A 1 88 ? 11.958 -4.224 -19.239 1.00 95.12 88 ARG A O 1
ATOM 708 N N . VAL A 1 89 ? 13.459 -2.647 -19.753 1.00 94.81 89 VAL A N 1
ATOM 709 C CA . VAL A 1 89 ? 13.145 -1.791 -18.592 1.00 94.81 89 VAL A CA 1
ATOM 710 C C . VAL A 1 89 ? 11.724 -1.231 -18.695 1.00 94.81 89 VAL A C 1
ATOM 712 O O . VAL A 1 89 ? 10.995 -1.238 -17.704 1.00 94.81 89 VAL A O 1
ATOM 715 N N . VAL A 1 90 ? 11.299 -0.807 -19.890 1.00 93.88 90 VAL A N 1
ATOM 716 C CA . VAL A 1 90 ? 9.911 -0.383 -20.135 1.00 93.88 90 VAL A CA 1
ATOM 717 C C . VAL A 1 90 ? 8.929 -1.520 -19.840 1.00 93.88 90 VAL A C 1
ATOM 719 O O . VAL A 1 90 ? 7.914 -1.288 -19.189 1.00 93.88 90 VAL A O 1
ATOM 722 N N . GLU A 1 91 ? 9.229 -2.751 -20.260 1.00 92.44 91 GLU A N 1
ATOM 723 C CA . GLU A 1 91 ? 8.413 -3.926 -19.918 1.00 92.44 91 GLU A CA 1
ATOM 724 C C . GLU A 1 91 ? 8.382 -4.199 -18.411 1.00 92.44 91 GLU A C 1
ATOM 726 O O . GLU A 1 91 ? 7.309 -4.420 -17.859 1.00 92.44 91 GLU A O 1
ATOM 731 N N . ALA A 1 92 ? 9.525 -4.107 -17.726 1.00 93.12 92 ALA A N 1
ATOM 732 C CA . ALA A 1 92 ? 9.635 -4.357 -16.287 1.00 93.12 92 ALA A CA 1
ATOM 733 C C . ALA A 1 92 ? 8.740 -3.441 -15.445 1.00 93.12 92 ALA A C 1
ATOM 735 O O . ALA A 1 92 ? 8.225 -3.844 -14.399 1.00 93.12 92 ALA A O 1
ATOM 736 N N . LEU A 1 93 ? 8.602 -2.193 -15.893 1.00 94.38 93 LEU A N 1
ATOM 737 C CA . LEU A 1 93 ? 7.832 -1.160 -15.214 1.00 94.38 93 LEU A CA 1
ATOM 738 C C . LEU A 1 93 ? 6.381 -1.087 -15.693 1.00 94.38 93 LEU A C 1
ATOM 740 O O . LEU A 1 93 ? 5.573 -0.462 -15.011 1.00 94.38 93 LEU A O 1
ATOM 744 N N . ARG A 1 94 ? 6.023 -1.729 -16.813 1.00 93.19 94 ARG A N 1
ATOM 745 C CA . ARG A 1 94 ? 4.673 -1.653 -17.389 1.00 93.19 94 ARG A CA 1
ATOM 746 C C . ARG A 1 94 ? 3.601 -2.062 -16.384 1.00 93.19 94 ARG A C 1
ATOM 748 O O . ARG A 1 94 ? 2.672 -1.293 -16.174 1.00 93.19 94 ARG A O 1
ATOM 755 N N . ASP A 1 95 ? 3.757 -3.204 -15.721 1.00 91.44 95 ASP A N 1
ATOM 756 C CA . ASP A 1 95 ? 2.763 -3.686 -14.750 1.00 91.44 95 ASP A CA 1
ATOM 757 C C . ASP A 1 95 ? 2.639 -2.750 -13.539 1.00 91.44 95 ASP A C 1
ATOM 759 O O . ASP A 1 95 ? 1.552 -2.552 -13.002 1.00 91.44 95 ASP A O 1
ATOM 763 N N . VAL A 1 96 ? 3.748 -2.123 -13.130 1.00 91.88 96 VAL A N 1
ATOM 764 C CA . VAL A 1 96 ? 3.756 -1.135 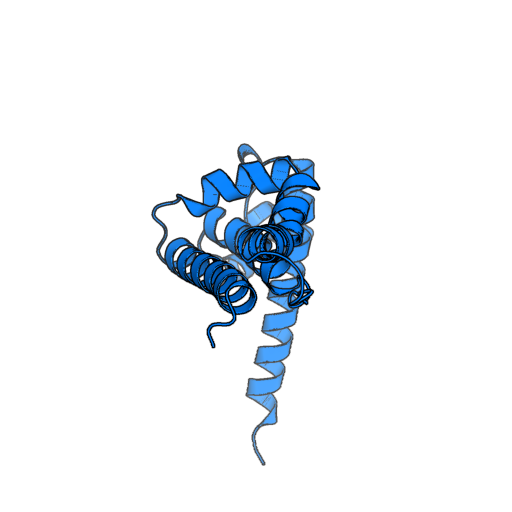-12.041 1.00 91.88 96 VAL A CA 1
ATOM 765 C C . VAL A 1 96 ? 3.006 0.130 -12.460 1.00 91.88 96 VAL A C 1
ATOM 767 O O . VAL A 1 96 ? 2.231 0.673 -11.679 1.00 91.88 96 VAL A O 1
ATOM 770 N N . VAL A 1 97 ? 3.202 0.591 -13.697 1.00 91.00 97 VAL A N 1
ATOM 771 C CA . VAL A 1 97 ? 2.494 1.755 -14.247 1.00 91.00 97 VAL A CA 1
ATOM 772 C C . VAL A 1 97 ? 1.005 1.461 -14.407 1.00 91.00 97 VAL A C 1
ATOM 774 O O . VAL A 1 97 ? 0.186 2.302 -14.038 1.00 91.00 97 VAL A O 1
ATOM 777 N N . LEU A 1 98 ? 0.641 0.276 -14.904 1.00 90.50 98 LEU A N 1
ATOM 778 C CA . LEU A 1 98 ? -0.756 -0.143 -15.046 1.00 90.50 98 LEU A CA 1
ATOM 779 C C . LEU A 1 98 ? -1.453 -0.205 -13.686 1.00 90.50 98 LEU A C 1
ATOM 781 O O . LEU A 1 98 ? -2.520 0.380 -13.531 1.00 90.50 98 LEU A O 1
ATOM 785 N N . LEU A 1 99 ? -0.798 -0.776 -12.672 1.00 88.81 99 LEU A N 1
ATOM 786 C CA . LEU A 1 99 ? -1.311 -0.808 -11.301 1.00 88.81 99 LEU A CA 1
ATOM 787 C C . LEU A 1 99 ? -1.679 0.588 -10.764 1.00 88.81 99 LEU A C 1
ATOM 789 O O . LEU A 1 99 ? -2.671 0.737 -10.050 1.00 88.81 99 LEU A O 1
ATOM 793 N N . VAL A 1 100 ? -0.864 1.598 -11.072 1.00 85.31 100 VAL A N 1
ATOM 794 C CA . VAL A 1 100 ? -1.098 2.988 -10.650 1.00 85.31 100 VAL A CA 1
ATOM 795 C C . VAL A 1 100 ? -2.158 3.662 -11.530 1.00 85.31 100 VAL A C 1
ATOM 797 O O . VAL A 1 100 ? -2.916 4.495 -11.048 1.00 85.31 100 VAL A O 1
ATOM 800 N N . SER A 1 101 ? -2.244 3.290 -12.806 1.00 85.12 101 SER A N 1
ATOM 801 C CA . SER A 1 101 ? -3.152 3.910 -13.780 1.00 85.12 101 SER A CA 1
ATOM 802 C C . SER A 1 101 ? -4.601 3.432 -13.658 1.00 85.12 101 SER A C 1
ATOM 804 O O . SER A 1 101 ? -5.514 4.196 -13.949 1.00 85.12 101 SER A O 1
ATOM 806 N N . GLU A 1 102 ? -4.828 2.188 -13.230 1.00 82.38 102 GLU A N 1
ATOM 807 C CA . GLU A 1 102 ? -6.171 1.595 -13.117 1.00 82.38 102 GLU A CA 1
ATOM 808 C C . GLU A 1 102 ? -7.038 2.228 -12.016 1.00 82.38 102 GLU A C 1
ATOM 810 O O . GLU A 1 102 ? -8.258 2.108 -12.054 1.00 82.38 102 GLU A O 1
ATOM 815 N N . GLU A 1 103 ? -6.432 2.879 -11.019 1.00 79.62 103 GLU A N 1
ATOM 816 C CA . GLU A 1 103 ? -7.135 3.366 -9.825 1.00 79.62 103 GLU A CA 1
ATOM 817 C C . GLU A 1 103 ? -6.605 4.749 -9.396 1.00 79.62 103 GLU A C 1
ATOM 819 O O . GLU A 1 103 ? -5.790 4.832 -8.466 1.00 79.62 103 GLU A O 1
ATOM 824 N N . PRO A 1 104 ? -7.045 5.841 -10.050 1.00 78.69 104 PRO A N 1
ATOM 825 C CA . PRO A 1 104 ? -6.527 7.193 -9.820 1.00 78.69 104 PRO A CA 1
ATOM 826 C C . PRO A 1 104 ? -6.604 7.644 -8.356 1.00 78.69 104 PRO A C 1
ATOM 828 O O . PRO A 1 104 ? -5.668 8.255 -7.840 1.00 78.69 104 PRO A O 1
ATOM 831 N N . GLU A 1 105 ? -7.683 7.301 -7.650 1.00 81.69 105 GLU A N 1
ATOM 832 C CA . GLU A 1 105 ? -7.886 7.649 -6.242 1.00 81.69 105 GLU A CA 1
ATOM 833 C C . GLU A 1 105 ? -6.879 6.939 -5.335 1.00 81.69 105 GLU A C 1
ATOM 835 O O . GLU A 1 105 ? -6.352 7.532 -4.391 1.00 81.69 105 GLU A O 1
ATOM 840 N N . ILE A 1 106 ? -6.580 5.670 -5.631 1.00 82.12 106 ILE A N 1
ATOM 841 C CA . ILE A 1 106 ? -5.580 4.899 -4.889 1.00 82.12 106 ILE A CA 1
ATOM 842 C C . ILE A 1 106 ? -4.191 5.447 -5.199 1.00 82.12 106 ILE A C 1
ATOM 844 O O . ILE A 1 106 ? -3.407 5.633 -4.273 1.00 82.12 106 ILE A O 1
ATOM 848 N N . ALA A 1 107 ? -3.894 5.747 -6.464 1.00 85.94 107 ALA A N 1
ATOM 849 C CA . ALA A 1 107 ? -2.630 6.349 -6.867 1.00 85.94 107 ALA A CA 1
ATOM 850 C C . ALA A 1 107 ? -2.371 7.671 -6.134 1.00 85.94 107 ALA A C 1
ATOM 852 O O . ALA A 1 107 ? -1.338 7.807 -5.480 1.00 85.94 107 ALA A O 1
ATOM 853 N N . ALA A 1 108 ? -3.334 8.596 -6.156 1.00 86.62 108 ALA A N 1
ATOM 854 C CA . ALA A 1 108 ? -3.228 9.882 -5.472 1.00 86.62 108 ALA A CA 1
ATOM 855 C C . ALA A 1 108 ? -3.042 9.717 -3.954 1.00 86.62 108 ALA A C 1
ATOM 857 O O . ALA A 1 108 ? -2.156 10.336 -3.361 1.00 86.62 108 ALA A O 1
ATOM 858 N N . ALA A 1 109 ? -3.826 8.835 -3.324 1.00 91.56 109 ALA A N 1
ATOM 859 C CA . ALA A 1 109 ? -3.689 8.534 -1.902 1.00 91.56 109 ALA A CA 1
ATOM 860 C C . ALA A 1 109 ? -2.310 7.948 -1.566 1.00 91.56 109 ALA A C 1
ATOM 862 O O . ALA A 1 109 ? -1.706 8.328 -0.565 1.00 91.56 109 ALA A O 1
ATOM 863 N N . CYS A 1 110 ? -1.792 7.049 -2.408 1.00 90.38 110 CYS A N 1
ATOM 864 C CA . CYS A 1 110 ? -0.475 6.445 -2.229 1.00 90.38 110 CYS A CA 1
ATOM 865 C C . CYS A 1 110 ? 0.648 7.468 -2.396 1.00 90.38 110 CYS A C 1
ATOM 867 O O . CYS A 1 110 ? 1.590 7.438 -1.609 1.00 90.38 110 CYS A O 1
ATOM 869 N N . THR A 1 111 ? 0.552 8.384 -3.365 1.00 89.06 111 THR A N 1
ATOM 870 C CA . THR A 1 111 ? 1.532 9.464 -3.548 1.00 89.06 111 THR A CA 1
ATOM 871 C C . THR A 1 111 ? 1.676 10.296 -2.277 1.00 89.06 111 THR A C 1
ATOM 873 O O . THR A 1 111 ? 2.797 10.527 -1.831 1.00 89.06 111 THR A O 1
ATOM 876 N N . THR A 1 112 ? 0.561 10.684 -1.655 1.00 93.06 112 THR A N 1
ATOM 877 C CA . THR A 1 112 ? 0.587 11.434 -0.394 1.00 93.06 112 THR A CA 1
ATOM 878 C C . THR A 1 112 ? 1.085 10.572 0.767 1.00 93.06 112 THR A C 1
ATOM 880 O O . THR A 1 112 ? 2.036 10.950 1.451 1.00 93.06 112 THR A O 1
ATOM 883 N N . ALA A 1 113 ? 0.494 9.390 0.964 1.00 94.50 113 ALA A N 1
ATOM 884 C CA . ALA A 1 113 ? 0.810 8.509 2.087 1.00 94.50 113 ALA A CA 1
ATOM 885 C C . ALA A 1 113 ? 2.286 8.083 2.099 1.00 94.50 113 ALA A C 1
ATOM 887 O O . ALA A 1 113 ? 2.915 8.060 3.152 1.00 94.50 113 ALA A O 1
ATOM 888 N N . MET A 1 114 ? 2.879 7.807 0.932 1.00 92.94 114 MET A N 1
ATOM 889 C CA . MET A 1 114 ? 4.281 7.397 0.830 1.00 92.94 114 MET A CA 1
ATOM 890 C C . MET A 1 114 ? 5.276 8.471 1.249 1.00 92.94 114 MET A C 1
ATOM 892 O O . MET A 1 114 ? 6.415 8.132 1.568 1.00 92.94 114 MET A O 1
ATOM 896 N N . LEU A 1 115 ? 4.888 9.742 1.240 1.00 93.19 115 LEU A N 1
ATOM 897 C CA . LEU A 1 115 ? 5.747 10.852 1.645 1.00 93.19 115 LEU A CA 1
ATOM 898 C C . LEU A 1 115 ? 5.584 11.207 3.128 1.00 93.19 115 LEU A C 1
ATOM 900 O O . LEU A 1 115 ? 6.316 12.060 3.629 1.00 93.19 115 LEU A O 1
ATOM 904 N N . ALA A 1 116 ? 4.679 10.534 3.846 1.00 94.56 116 ALA A N 1
ATOM 905 C CA . ALA A 1 116 ? 4.451 10.787 5.259 1.00 94.56 116 ALA A CA 1
ATOM 906 C C . ALA A 1 116 ? 5.722 10.526 6.102 1.00 94.56 116 ALA A C 1
ATOM 908 O O . ALA A 1 116 ? 6.440 9.537 5.870 1.00 94.56 116 ALA A O 1
ATOM 909 N N . PRO A 1 117 ? 6.004 11.374 7.113 1.00 93.94 117 PRO A N 1
ATOM 910 C CA . PRO A 1 117 ? 7.119 11.205 8.045 1.00 93.94 117 PRO A CA 1
ATOM 911 C C . PRO A 1 117 ? 6.790 10.158 9.127 1.00 93.94 117 PRO A C 1
ATOM 913 O O . PRO A 1 117 ? 6.874 10.422 10.323 1.00 93.94 117 PRO A O 1
ATOM 916 N N . ASP A 1 118 ? 6.404 8.959 8.696 1.00 95.12 118 ASP A N 1
ATOM 917 C CA . ASP A 1 118 ? 6.018 7.828 9.542 1.00 95.12 118 ASP A CA 1
ATOM 918 C C . ASP A 1 118 ? 7.073 6.697 9.411 1.00 95.12 118 ASP A C 1
ATOM 920 O O . ASP A 1 118 ? 7.442 6.322 8.288 1.00 95.12 118 ASP A O 1
ATOM 924 N N . PRO A 1 119 ? 7.613 6.148 10.522 1.00 95.75 119 PRO A N 1
ATOM 925 C CA . PRO A 1 119 ? 8.610 5.074 10.484 1.00 95.75 119 PRO A CA 1
ATOM 926 C C . PRO A 1 119 ? 8.142 3.784 9.796 1.00 95.75 119 PRO A C 1
ATOM 928 O O . PRO A 1 119 ? 8.947 3.128 9.129 1.00 95.75 119 PRO A O 1
ATOM 931 N N . ASP A 1 120 ? 6.871 3.409 9.934 1.00 95.75 120 ASP A N 1
ATOM 932 C CA . ASP A 1 120 ? 6.306 2.224 9.283 1.00 95.75 120 ASP A CA 1
ATOM 933 C C . ASP A 1 120 ? 6.124 2.470 7.785 1.00 95.75 120 ASP A C 1
ATOM 935 O O . ASP A 1 120 ? 6.479 1.620 6.960 1.00 95.75 120 ASP A O 1
ATOM 939 N N . VAL A 1 121 ? 5.687 3.679 7.416 1.00 97.50 121 VAL A N 1
ATOM 940 C CA . VAL A 1 121 ? 5.657 4.115 6.012 1.00 97.50 121 VAL A CA 1
ATOM 941 C C . VAL A 1 121 ? 7.060 4.082 5.416 1.00 97.50 121 VAL A C 1
ATOM 943 O O . VAL A 1 121 ? 7.234 3.571 4.312 1.00 97.50 121 VAL A O 1
ATOM 946 N N . LYS A 1 122 ? 8.089 4.547 6.139 1.00 96.94 122 LYS A N 1
ATOM 947 C CA . LYS A 1 122 ? 9.480 4.462 5.669 1.00 96.94 122 LYS A CA 1
ATOM 948 C C . LYS A 1 122 ? 9.875 3.017 5.367 1.00 96.94 122 LYS A C 1
ATOM 950 O O . LYS A 1 122 ? 10.421 2.753 4.299 1.00 96.94 122 LYS A O 1
ATOM 955 N N . ARG A 1 123 ? 9.584 2.080 6.274 1.00 96.25 123 ARG A N 1
ATOM 956 C CA . ARG A 1 123 ? 9.898 0.654 6.072 1.00 96.25 123 ARG A CA 1
ATOM 957 C C . ARG A 1 123 ? 9.212 0.099 4.827 1.00 96.25 123 ARG A C 1
ATOM 959 O O . ARG A 1 123 ? 9.828 -0.651 4.072 1.00 96.25 123 ARG A O 1
ATOM 966 N N . LEU A 1 124 ? 7.952 0.459 4.593 1.00 96.38 124 LEU A N 1
ATOM 967 C CA . LEU A 1 124 ? 7.226 0.028 3.399 1.00 96.38 124 LEU A CA 1
ATOM 968 C C . LEU A 1 124 ? 7.753 0.686 2.124 1.00 96.38 124 LEU A C 1
ATOM 970 O O . LEU A 1 124 ? 7.933 -0.003 1.122 1.00 96.38 124 LEU A O 1
ATOM 974 N N . ARG A 1 125 ? 8.077 1.978 2.167 1.00 96.00 125 ARG A N 1
ATOM 975 C CA . ARG A 1 125 ? 8.699 2.707 1.057 1.00 96.00 125 ARG A CA 1
ATOM 976 C C . ARG A 1 125 ? 10.038 2.087 0.657 1.00 96.00 125 ARG A C 1
ATOM 978 O O . ARG A 1 125 ? 10.282 1.890 -0.531 1.00 96.00 125 ARG A O 1
ATOM 985 N N . ASP A 1 126 ? 10.859 1.691 1.629 1.00 97.12 126 ASP A N 1
ATOM 986 C CA . ASP A 1 126 ? 12.126 0.995 1.377 1.00 97.12 126 ASP A CA 1
ATOM 987 C C . ASP A 1 126 ? 11.889 -0.363 0.677 1.00 97.12 126 ASP A C 1
ATOM 989 O O . ASP A 1 126 ? 12.604 -0.718 -0.263 1.00 97.12 126 ASP A O 1
ATOM 993 N N . ARG A 1 127 ? 10.843 -1.107 1.071 1.00 97.31 127 ARG A N 1
ATOM 994 C CA . ARG A 1 127 ? 10.454 -2.384 0.435 1.00 97.31 127 ARG A CA 1
ATOM 995 C C . ARG A 1 127 ? 9.926 -2.196 -0.985 1.00 97.31 127 ARG A C 1
ATOM 997 O O . ARG A 1 127 ? 10.318 -2.944 -1.878 1.00 97.31 127 ARG A O 1
ATOM 1004 N N . VAL A 1 128 ? 9.082 -1.190 -1.198 1.00 95.50 128 VAL A N 1
ATOM 1005 C CA . VAL A 1 128 ? 8.582 -0.800 -2.523 1.00 95.50 128 VAL A CA 1
ATOM 1006 C C . VAL A 1 128 ? 9.750 -0.458 -3.443 1.00 95.50 128 VAL A C 1
ATOM 1008 O O . VAL A 1 128 ? 9.862 -1.026 -4.530 1.00 95.50 128 VAL A O 1
ATOM 1011 N N . GLY A 1 129 ? 10.664 0.403 -2.986 1.00 95.56 129 GLY A N 1
ATOM 1012 C CA . GLY A 1 129 ? 11.852 0.782 -3.746 1.00 95.56 129 GLY A CA 1
ATOM 1013 C C . GLY A 1 129 ? 12.739 -0.419 -4.071 1.00 95.56 129 GLY A C 1
ATOM 1014 O O . GLY A 1 129 ? 13.183 -0.571 -5.208 1.00 95.56 129 GLY A O 1
ATOM 1015 N N . ALA A 1 130 ? 12.949 -1.323 -3.109 1.00 96.88 130 ALA A N 1
ATOM 1016 C CA . ALA A 1 130 ? 13.707 -2.550 -3.333 1.00 96.88 130 ALA A CA 1
ATOM 1017 C C . ALA A 1 130 ? 13.050 -3.474 -4.374 1.00 96.88 130 ALA A C 1
ATOM 1019 O O . ALA A 1 130 ? 13.760 -4.049 -5.198 1.00 96.88 130 ALA A O 1
ATOM 1020 N N . HIS A 1 131 ? 11.720 -3.593 -4.375 1.00 96.06 131 HIS A N 1
ATOM 1021 C CA . HIS A 1 131 ? 10.989 -4.421 -5.336 1.00 96.06 131 HIS A CA 1
ATOM 1022 C C . HIS A 1 131 ? 11.035 -3.841 -6.755 1.00 96.06 131 HIS A C 1
ATOM 1024 O O . HIS A 1 131 ? 11.318 -4.563 -7.708 1.00 96.06 131 HIS A O 1
ATOM 1030 N N . ILE A 1 132 ? 10.841 -2.528 -6.905 1.00 95.38 132 ILE A N 1
ATOM 1031 C CA . ILE A 1 132 ? 10.969 -1.857 -8.208 1.00 95.38 132 ILE A CA 1
ATOM 1032 C C . ILE A 1 132 ? 12.410 -1.970 -8.721 1.00 95.38 132 ILE A C 1
ATOM 1034 O O . ILE A 1 132 ? 12.635 -2.314 -9.881 1.00 95.38 132 ILE A O 1
ATOM 1038 N N . ARG A 1 133 ? 13.402 -1.766 -7.845 1.00 95.75 133 ARG A N 1
ATOM 1039 C CA . ARG A 1 133 ? 14.817 -1.961 -8.183 1.00 95.75 133 ARG A CA 1
ATOM 1040 C C . ARG A 1 133 ? 15.101 -3.390 -8.640 1.00 95.75 133 ARG A C 1
ATOM 1042 O O . ARG A 1 133 ? 15.861 -3.565 -9.586 1.00 95.75 133 ARG A O 1
ATOM 1049 N N . HIS A 1 134 ? 14.512 -4.397 -7.993 1.00 94.44 134 HIS A N 1
ATOM 1050 C CA . HIS A 1 134 ? 14.662 -5.792 -8.405 1.00 94.44 134 HIS A CA 1
ATOM 1051 C C . HIS A 1 134 ? 14.157 -6.005 -9.836 1.00 94.44 134 HIS A C 1
ATOM 1053 O O . HIS A 1 134 ? 14.916 -6.492 -10.668 1.00 94.44 134 HIS A O 1
ATOM 1059 N N . ARG A 1 135 ? 12.947 -5.528 -10.160 1.00 94.62 135 ARG A N 1
ATOM 1060 C CA . ARG A 1 135 ? 12.387 -5.603 -11.523 1.00 94.62 135 ARG A CA 1
ATOM 1061 C C . ARG A 1 135 ? 13.311 -4.970 -12.567 1.00 94.62 135 ARG A C 1
ATOM 1063 O O . ARG A 1 135 ? 13.539 -5.554 -13.624 1.00 94.62 135 ARG A O 1
ATOM 1070 N N . ILE A 1 136 ? 13.881 -3.802 -12.255 1.00 95.00 136 ILE A N 1
ATOM 1071 C CA . ILE A 1 136 ? 14.831 -3.115 -13.141 1.00 95.00 136 ILE A CA 1
ATOM 1072 C C . ILE A 1 136 ? 16.113 -3.943 -13.310 1.00 95.00 136 ILE A C 1
ATOM 1074 O O . ILE A 1 136 ? 16.534 -4.161 -14.442 1.00 95.00 136 ILE A O 1
ATOM 1078 N N . ARG A 1 137 ? 16.714 -4.458 -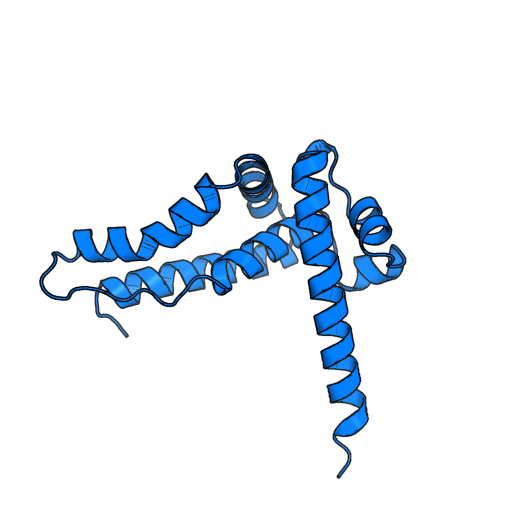12.228 1.00 94.62 137 ARG A N 1
ATOM 1079 C CA . ARG A 1 137 ? 17.924 -5.306 -12.303 1.00 94.62 137 ARG A CA 1
ATOM 1080 C C . ARG A 1 137 ? 17.696 -6.556 -13.151 1.00 94.62 137 ARG A C 1
ATOM 1082 O O . ARG A 1 137 ? 18.497 -6.844 -14.041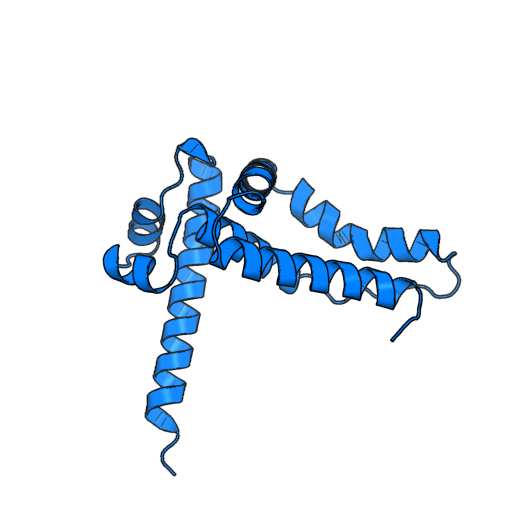 1.00 94.62 137 ARG A O 1
ATOM 1089 N N . SER A 1 138 ? 16.560 -7.224 -12.960 1.00 92.62 138 SER A N 1
ATOM 1090 C CA . SER A 1 138 ? 16.164 -8.383 -13.763 1.00 92.62 138 SER A CA 1
ATOM 1091 C C . SER A 1 138 ? 16.078 -8.036 -15.258 1.00 92.62 138 SER A C 1
ATOM 1093 O O . SER A 1 138 ? 16.537 -8.812 -16.097 1.00 92.62 138 SER A O 1
ATOM 1095 N N . ALA A 1 139 ? 15.581 -6.843 -15.604 1.00 93.62 139 ALA A N 1
ATOM 1096 C CA . ALA A 1 139 ? 15.525 -6.358 -16.986 1.00 93.62 139 ALA A CA 1
ATOM 1097 C C . ALA A 1 139 ? 16.908 -6.033 -17.575 1.00 93.62 139 ALA A C 1
ATOM 1099 O O . ALA A 1 139 ? 17.161 -6.266 -18.764 1.00 93.62 139 ALA A O 1
ATOM 1100 N N . LEU A 1 140 ? 17.821 -5.520 -16.748 1.00 92.94 140 LEU A N 1
ATOM 1101 C CA . LEU A 1 140 ? 19.218 -5.288 -17.119 1.00 92.94 140 LEU A CA 1
ATOM 1102 C C . LEU A 1 140 ? 19.971 -6.608 -17.361 1.00 92.94 140 LEU A C 1
ATOM 1104 O O . LEU A 1 140 ? 20.909 -6.634 -18.154 1.00 92.94 140 LEU A O 1
ATOM 1108 N N . GLY A 1 141 ? 19.512 -7.711 -16.763 1.00 85.50 141 GLY A N 1
ATOM 1109 C CA . GLY A 1 141 ? 20.202 -9.004 -16.769 1.00 85.50 141 GLY A CA 1
ATOM 1110 C C . GLY A 1 141 ? 21.194 -9.157 -15.613 1.00 85.50 141 GLY A C 1
ATOM 1111 O O . GLY A 1 141 ? 21.985 -10.098 -15.603 1.00 85.50 141 GLY A O 1
ATOM 1112 N N . GLU A 1 142 ? 21.145 -8.248 -14.640 1.00 77.19 142 GLU A N 1
ATOM 1113 C CA . GLU A 1 142 ? 21.930 -8.309 -13.413 1.00 77.19 142 GLU A CA 1
ATOM 1114 C C . GLU A 1 142 ? 21.189 -9.175 -12.386 1.00 77.19 142 GLU A C 1
ATOM 1116 O O . GLU A 1 142 ? 20.013 -8.933 -12.108 1.00 77.19 142 GLU A O 1
ATOM 1121 N N . ARG A 1 143 ? 21.866 -10.185 -11.824 1.00 57.59 143 ARG A N 1
ATOM 1122 C CA . ARG A 1 143 ? 21.355 -10.918 -10.654 1.00 57.59 143 ARG A CA 1
ATOM 1123 C C . ARG A 1 143 ? 21.538 -10.096 -9.380 1.00 57.59 143 ARG A C 1
ATOM 1125 O O . ARG A 1 143 ? 22.542 -9.352 -9.278 1.00 57.59 143 ARG A O 1
#

pLDDT: mean 90.87, std 9.4, range [46.47, 98.19]

Sequence (143 aa):
MTEAPRRTLSARQADLVERLAGAAVHELRARGYEGFTVRNVAARARVAPATAYTYFASKDHLITEVFWRRLRALPEPTFDRRRSIAGRVVEALRDVVLLVSEEPEIAAACTTAMLAPDPDVKRLRDRVGAHIRHRIRSALGER